Protein AF-A0A1C6AJT3-F1 (afdb_monomer_lite)

pLDDT: mean 95.09, std 2.0, range [89.38, 97.88]

Secondary structure (DSSP, 8-state):
-EEPTTTTTT-TT--EEE---S---EE-TTTTTT-TT--EEE-TT-----EE-TTTTTT--TT-EEE--GGGHHHHHHHHHHHT--GGGB-

Sequence (91 aa):
MTIGKNAFANCTKLKKVTVNGNKLKTIGKNAFSGDKKLKTINMKKVKFLKTVGKSAFKGISKKVTVKVPGAKKAAYKRLFKKGGIAANRIK

Radius of gyration: 11.41 Å; chains: 1; bounding box: 25×25×24 Å

Structure (mmCIF, N/CA/C/O backbone):
data_AF-A0A1C6AJT3-F1
#
_entry.id   AF-A0A1C6AJT3-F1
#
loop_
_atom_site.group_PDB
_atom_site.id
_atom_site.type_symbol
_atom_site.label_atom_id
_atom_site.label_alt_id
_atom_site.label_comp_id
_atom_site.label_asym_id
_atom_site.label_entity_id
_atom_site.label_seq_id
_atom_site.pdbx_PDB_ins_code
_atom_site.Cartn_x
_atom_site.Cartn_y
_atom_site.Cartn_z
_atom_site.occupancy
_atom_site.B_iso_or_equiv
_atom_site.auth_seq_id
_atom_site.auth_comp_id
_atom_site.auth_asym_id
_atom_site.auth_atom_id
_atom_site.pdbx_PDB_model_num
ATOM 1 N N . MET A 1 1 ? 6.805 -11.494 -8.380 1.00 89.38 1 MET A N 1
ATOM 2 C CA . MET A 1 1 ? 6.068 -11.779 -7.133 1.00 89.38 1 MET A CA 1
ATOM 3 C C . MET A 1 1 ? 4.729 -11.071 -7.181 1.00 89.38 1 MET A C 1
ATOM 5 O O . MET A 1 1 ? 4.678 -9.899 -7.556 1.00 89.38 1 MET A O 1
ATOM 9 N N . THR A 1 2 ? 3.677 -11.792 -6.816 1.00 94.62 2 THR A N 1
ATOM 10 C CA . THR A 1 2 ? 2.288 -11.339 -6.889 1.00 94.62 2 THR A CA 1
ATOM 11 C C . THR A 1 2 ? 1.594 -11.693 -5.583 1.00 94.62 2 THR A C 1
ATOM 13 O O . THR A 1 2 ? 1.767 -12.801 -5.090 1.00 94.62 2 THR A O 1
ATOM 16 N N . ILE A 1 3 ? 0.812 -10.765 -5.035 1.00 95.75 3 ILE A N 1
ATOM 17 C CA . ILE A 1 3 ? -0.202 -11.097 -4.031 1.00 95.75 3 ILE A CA 1
ATOM 18 C C . ILE A 1 3 ? -1.456 -11.478 -4.813 1.00 95.75 3 ILE A C 1
ATOM 20 O O . ILE A 1 3 ? -1.971 -10.658 -5.575 1.00 95.75 3 ILE A O 1
ATOM 24 N N . GLY A 1 4 ? -1.881 -12.733 -4.685 1.00 97.38 4 GLY A N 1
ATOM 25 C CA . GLY A 1 4 ? -2.940 -13.323 -5.502 1.00 97.38 4 GLY A CA 1
ATOM 26 C C . GLY A 1 4 ? -4.313 -12.669 -5.330 1.00 97.38 4 GLY A C 1
ATOM 27 O O . GLY A 1 4 ? -4.556 -11.866 -4.425 1.00 97.38 4 GLY A O 1
ATOM 28 N N . LYS A 1 5 ? -5.238 -13.034 -6.223 1.00 97.56 5 LYS A N 1
ATOM 29 C CA . LYS A 1 5 ? -6.662 -12.708 -6.076 1.00 97.56 5 LYS A CA 1
ATOM 30 C C . LYS A 1 5 ? -7.165 -13.283 -4.747 1.00 97.56 5 LYS A C 1
ATOM 32 O O . LYS A 1 5 ? -6.887 -14.438 -4.456 1.00 97.56 5 LYS A O 1
ATOM 37 N N . ASN A 1 6 ? -7.899 -12.484 -3.971 1.00 96.94 6 ASN A N 1
ATOM 38 C CA . ASN A 1 6 ? -8.453 -12.863 -2.661 1.00 96.94 6 ASN A CA 1
ATOM 39 C C . ASN A 1 6 ? -7.436 -13.375 -1.608 1.00 96.94 6 ASN A C 1
ATOM 41 O O . ASN A 1 6 ? -7.868 -13.937 -0.610 1.00 96.94 6 ASN A O 1
ATOM 45 N N . ALA A 1 7 ? -6.119 -13.197 -1.792 1.00 97.12 7 ALA A N 1
ATOM 46 C CA . ALA A 1 7 ? -5.097 -13.878 -0.981 1.00 97.12 7 ALA A CA 1
ATOM 47 C C . ALA A 1 7 ? -5.230 -13.680 0.543 1.00 97.12 7 ALA A C 1
ATOM 49 O O . ALA A 1 7 ? -4.927 -14.587 1.308 1.00 97.12 7 ALA A O 1
ATOM 50 N N . PHE A 1 8 ? -5.686 -12.503 0.970 1.00 96.69 8 PHE A N 1
ATOM 51 C CA . PHE A 1 8 ? -5.970 -12.150 2.360 1.00 96.69 8 PHE A CA 1
ATOM 52 C C . PHE A 1 8 ? -7.402 -11.626 2.510 1.00 96.69 8 PHE A C 1
ATOM 54 O O . PHE A 1 8 ? -7.666 -10.797 3.367 1.00 96.69 8 PHE A O 1
ATOM 61 N N . ALA A 1 9 ? -8.337 -12.039 1.651 1.00 96.44 9 ALA A N 1
ATOM 62 C CA . ALA A 1 9 ? -9.708 -11.556 1.754 1.00 96.44 9 ALA A CA 1
ATOM 63 C C . ALA A 1 9 ? -10.359 -12.016 3.071 1.00 96.44 9 ALA A C 1
ATOM 65 O O . ALA A 1 9 ? -10.260 -13.176 3.461 1.00 96.44 9 ALA A O 1
ATOM 66 N N . ASN A 1 10 ? -11.084 -11.104 3.719 1.00 96.94 10 ASN A N 1
ATOM 67 C CA . ASN A 1 10 ? -11.817 -11.302 4.968 1.00 96.94 10 ASN A CA 1
ATOM 68 C C . ASN A 1 10 ? -10.944 -11.715 6.161 1.00 96.94 10 ASN A C 1
ATOM 70 O O . ASN A 1 10 ? -11.450 -12.265 7.143 1.00 96.94 10 ASN A O 1
ATOM 74 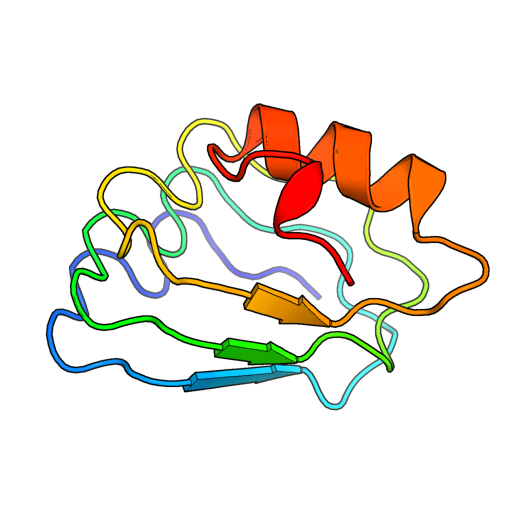N N . CYS A 1 11 ? -9.654 -11.377 6.151 1.00 96.62 11 CYS A N 1
ATOM 75 C CA . CYS A 1 11 ? -8.795 -11.504 7.319 1.00 96.62 11 CYS A CA 1
ATOM 76 C C . CYS A 1 11 ? -9.136 -10.401 8.341 1.00 96.62 11 CYS A C 1
ATOM 78 O O . CYS A 1 11 ? -8.373 -9.468 8.594 1.00 96.62 11 CYS A O 1
ATOM 80 N N . THR A 1 12 ? -10.299 -10.508 8.990 1.00 94.44 12 THR A N 1
ATOM 81 C CA . THR A 1 12 ? -10.867 -9.466 9.870 1.00 94.44 12 THR A CA 1
ATOM 82 C C . THR A 1 12 ? -9.998 -9.120 11.082 1.00 94.44 12 THR A C 1
ATOM 84 O O . THR A 1 12 ? -10.154 -8.042 11.660 1.00 94.44 12 THR A O 1
ATOM 87 N N . LYS A 1 13 ? -9.069 -10.004 11.465 1.00 96.06 13 LYS A N 1
ATOM 88 C CA . LYS A 1 13 ? -8.093 -9.795 12.546 1.00 96.06 13 LYS A CA 1
ATOM 89 C C . LYS A 1 13 ? -6.758 -9.201 12.068 1.00 96.06 13 LYS A C 1
ATOM 91 O O . LYS A 1 13 ? -5.973 -8.771 12.913 1.00 96.06 13 LYS A O 1
ATOM 96 N N . LEU A 1 14 ? -6.498 -9.124 10.759 1.00 95.94 14 LEU A N 1
ATOM 97 C CA . LEU A 1 14 ? -5.242 -8.617 10.199 1.00 95.94 14 LEU A CA 1
ATOM 98 C C . LEU A 1 14 ? -5.081 -7.121 10.496 1.00 95.94 14 LEU A C 1
ATOM 100 O O . LEU A 1 14 ? -5.905 -6.302 10.098 1.00 95.94 14 LEU A O 1
ATOM 104 N N . LYS A 1 15 ? -4.007 -6.753 11.205 1.00 96.38 15 LYS A N 1
ATOM 105 C CA . LYS A 1 15 ? -3.736 -5.360 11.617 1.00 96.38 15 LYS A CA 1
ATOM 106 C C . LYS A 1 15 ? -2.655 -4.679 10.780 1.00 96.38 15 LYS A C 1
ATOM 108 O O . LYS A 1 15 ? -2.718 -3.463 10.561 1.00 96.38 15 LYS A O 1
ATOM 113 N N . LYS A 1 16 ? -1.651 -5.438 10.338 1.00 96.75 16 LYS A N 1
ATOM 114 C CA . LYS A 1 16 ? -0.444 -4.923 9.687 1.00 96.75 16 LYS A CA 1
ATOM 115 C C . LYS A 1 16 ? 0.042 -5.891 8.616 1.00 96.75 16 LYS A C 1
ATOM 117 O O . LYS A 1 16 ? 0.109 -7.087 8.859 1.00 96.75 16 LYS A O 1
ATOM 122 N N . VAL A 1 17 ? 0.447 -5.341 7.477 1.00 96.19 17 VAL A N 1
ATOM 123 C CA . VAL A 1 17 ? 1.122 -6.060 6.391 1.00 96.19 17 VAL A CA 1
ATOM 124 C C . VAL A 1 17 ? 2.475 -5.404 6.160 1.00 96.19 17 VAL A C 1
ATOM 126 O O . VAL A 1 17 ? 2.560 -4.180 6.060 1.00 96.19 17 VAL A O 1
ATOM 129 N N . THR A 1 18 ? 3.535 -6.204 6.068 1.00 96.00 18 THR A N 1
ATOM 130 C CA . THR A 1 18 ? 4.881 -5.723 5.737 1.00 96.00 18 THR A CA 1
ATOM 131 C C . THR A 1 18 ? 5.413 -6.514 4.555 1.00 96.00 18 THR A C 1
ATOM 133 O O . THR A 1 18 ? 5.460 -7.738 4.605 1.00 96.00 18 THR A O 1
ATOM 136 N N . VAL A 1 19 ? 5.830 -5.819 3.499 1.00 94.50 19 VAL A N 1
ATOM 137 C CA . VAL A 1 19 ? 6.487 -6.429 2.341 1.00 94.50 19 VAL A CA 1
ATOM 138 C C . VAL A 1 19 ? 7.973 -6.103 2.406 1.00 94.50 19 VAL A C 1
ATOM 140 O O . VAL A 1 19 ? 8.381 -4.964 2.174 1.00 94.50 19 VAL A O 1
ATOM 143 N N . ASN A 1 20 ? 8.778 -7.113 2.735 1.00 90.44 20 ASN A N 1
ATOM 144 C CA . ASN A 1 20 ? 10.223 -6.962 2.928 1.00 90.44 20 ASN A CA 1
ATOM 145 C C . ASN A 1 20 ? 11.040 -7.050 1.626 1.00 90.44 20 ASN A C 1
ATOM 147 O O . ASN A 1 20 ? 12.231 -6.752 1.642 1.00 90.44 20 ASN A O 1
ATOM 151 N N . GLY A 1 21 ? 10.412 -7.402 0.501 1.00 89.94 21 GLY A N 1
ATOM 152 C CA . GLY A 1 21 ? 11.060 -7.516 -0.807 1.00 89.94 21 GLY A CA 1
ATOM 153 C C . GLY A 1 21 ? 10.786 -6.339 -1.745 1.00 89.94 21 GLY A C 1
ATOM 154 O O . GLY A 1 21 ? 9.801 -5.613 -1.602 1.00 89.94 21 GLY A O 1
ATOM 155 N N . ASN A 1 22 ? 11.634 -6.188 -2.764 1.00 93.25 22 ASN A N 1
ATOM 156 C CA . ASN A 1 22 ? 11.455 -5.184 -3.817 1.00 93.25 22 ASN A CA 1
ATOM 157 C C . ASN A 1 22 ? 10.702 -5.711 -5.054 1.00 93.25 22 ASN A C 1
ATOM 159 O O . ASN A 1 22 ? 10.165 -4.903 -5.812 1.00 93.25 22 ASN A O 1
ATOM 163 N N . LYS A 1 23 ? 10.615 -7.041 -5.229 1.00 93.38 23 LYS A N 1
ATOM 164 C CA . LYS A 1 23 ? 10.117 -7.735 -6.436 1.00 93.38 23 LYS A CA 1
ATOM 165 C C . LYS A 1 23 ? 8.586 -7.858 -6.545 1.00 93.38 23 LYS A C 1
ATOM 167 O O . LYS A 1 23 ? 8.102 -8.534 -7.462 1.00 93.38 23 LYS A O 1
ATOM 172 N N . LEU A 1 24 ? 7.812 -7.272 -5.625 1.00 95.50 24 LEU A N 1
ATOM 173 C CA . LEU A 1 24 ? 6.346 -7.274 -5.706 1.00 95.50 24 LEU A CA 1
ATOM 174 C C . LEU A 1 24 ? 5.904 -6.438 -6.915 1.00 95.50 24 LEU A C 1
ATOM 176 O O . LEU A 1 24 ? 6.136 -5.233 -6.948 1.00 95.50 24 LEU A O 1
ATOM 180 N N . LYS A 1 25 ? 5.272 -7.093 -7.894 1.00 96.31 25 LYS A N 1
ATOM 181 C CA . LYS A 1 25 ? 4.815 -6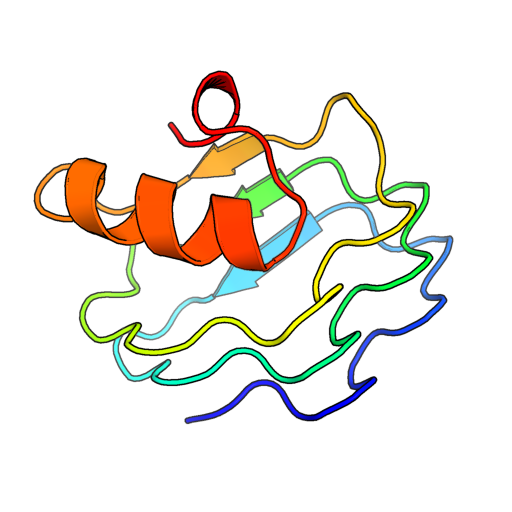.479 -9.151 1.00 96.31 25 LYS A CA 1
ATOM 182 C C . LYS A 1 25 ? 3.309 -6.237 -9.173 1.00 96.31 25 LYS A C 1
ATOM 184 O O . LYS A 1 25 ? 2.867 -5.228 -9.721 1.00 96.31 25 LYS A O 1
ATOM 189 N N . THR A 1 26 ? 2.540 -7.125 -8.544 1.00 96.81 26 THR A N 1
ATOM 190 C CA . THR A 1 26 ? 1.080 -7.143 -8.674 1.00 96.81 26 THR A CA 1
ATOM 191 C C . THR A 1 26 ? 0.399 -7.417 -7.337 1.00 96.81 26 THR A C 1
ATOM 193 O O . THR A 1 26 ? 0.805 -8.315 -6.599 1.00 96.81 26 THR A O 1
ATOM 196 N N . ILE A 1 27 ? -0.665 -6.665 -7.056 1.00 97.56 27 ILE A N 1
ATOM 197 C CA . ILE A 1 27 ? -1.658 -6.961 -6.018 1.00 97.56 27 ILE A CA 1
ATOM 198 C C . ILE A 1 27 ? -2.961 -7.319 -6.730 1.00 97.56 27 ILE A C 1
ATOM 200 O O . ILE A 1 27 ? -3.462 -6.527 -7.525 1.00 97.56 27 ILE A O 1
ATOM 204 N N . GLY A 1 28 ? -3.488 -8.514 -6.485 1.00 97.88 28 GLY A N 1
ATOM 205 C CA . GLY A 1 28 ? -4.657 -9.053 -7.171 1.00 97.88 28 GLY A CA 1
ATOM 206 C C . GLY A 1 28 ? -5.974 -8.364 -6.811 1.00 97.88 28 GLY A C 1
ATOM 207 O O . GLY A 1 28 ? -6.079 -7.602 -5.847 1.00 97.88 28 GLY A O 1
ATOM 208 N N . LYS A 1 29 ? -7.017 -8.661 -7.596 1.00 97.56 29 LYS A N 1
ATOM 209 C CA . LYS A 1 29 ? -8.401 -8.258 -7.298 1.00 97.56 29 LYS A CA 1
ATOM 210 C C . LYS A 1 29 ? -8.792 -8.772 -5.908 1.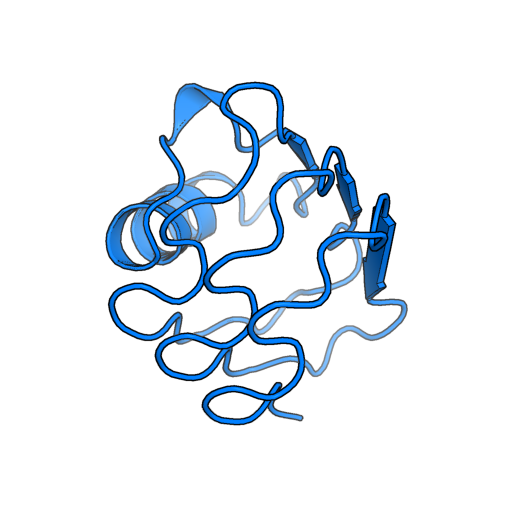00 97.56 29 LYS A C 1
ATOM 212 O O . LYS A 1 29 ? -8.516 -9.928 -5.591 1.00 97.56 29 LYS A O 1
ATOM 217 N N . ASN A 1 30 ? -9.432 -7.920 -5.106 1.00 97.44 30 ASN A N 1
ATOM 218 C CA . ASN A 1 30 ? -9.910 -8.242 -3.753 1.00 97.44 30 ASN A CA 1
ATOM 219 C C . ASN A 1 30 ? -8.845 -8.795 -2.777 1.00 97.44 30 ASN A C 1
ATOM 221 O O . ASN A 1 30 ? -9.210 -9.409 -1.780 1.00 97.44 30 ASN A O 1
ATOM 225 N N . ALA A 1 31 ? -7.546 -8.597 -3.036 1.00 97.75 31 ALA A N 1
ATOM 226 C CA . ALA A 1 31 ? -6.469 -9.228 -2.267 1.00 97.75 31 ALA A CA 1
ATOM 227 C C . ALA A 1 31 ? -6.556 -9.035 -0.740 1.00 97.75 31 ALA A C 1
ATOM 229 O O . ALA A 1 31 ? -6.206 -9.955 -0.023 1.00 97.75 31 ALA A O 1
ATOM 230 N N . PHE A 1 32 ? -7.032 -7.882 -0.269 1.00 97.56 32 PHE A N 1
ATOM 231 C CA . PHE A 1 32 ? -7.233 -7.501 1.139 1.00 97.56 32 PHE A CA 1
ATOM 232 C C . PHE A 1 32 ? -8.676 -7.018 1.375 1.00 97.56 32 PHE A C 1
ATOM 234 O O . PHE A 1 32 ? -8.948 -6.116 2.173 1.00 97.56 32 PHE A O 1
ATOM 241 N N . SER A 1 33 ? -9.622 -7.522 0.575 1.00 97.00 33 SER A N 1
ATOM 242 C CA . SER A 1 33 ? -11.020 -7.107 0.676 1.00 97.00 33 SER A CA 1
ATOM 243 C C . SER A 1 33 ? -11.617 -7.614 1.985 1.00 97.00 33 SER A C 1
ATOM 245 O O . SER A 1 33 ? -11.532 -8.799 2.264 1.00 97.00 33 SER A O 1
ATOM 247 N N . GLY A 1 34 ? -12.272 -6.750 2.757 1.00 96.38 34 GLY A N 1
ATOM 248 C CA . GLY A 1 34 ? -12.911 -7.124 4.023 1.00 96.38 34 GLY A CA 1
ATOM 249 C C . GLY A 1 34 ? -11.976 -7.137 5.237 1.00 96.38 34 GLY A C 1
ATOM 250 O O . GLY A 1 34 ? -12.411 -7.508 6.329 1.00 96.38 34 GLY A O 1
ATOM 251 N N . ASP A 1 35 ? -10.729 -6.674 5.101 1.00 96.62 35 ASP A N 1
ATOM 252 C CA . ASP A 1 35 ? -9.764 -6.610 6.209 1.00 96.62 35 ASP 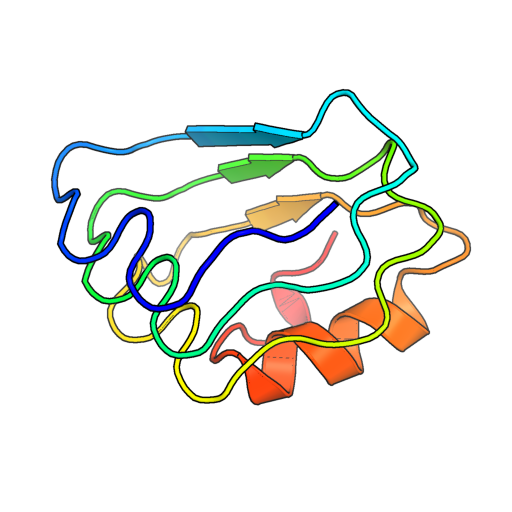A CA 1
ATOM 253 C C . ASP A 1 35 ? -10.029 -5.411 7.127 1.00 96.62 35 ASP A C 1
ATOM 255 O O . ASP A 1 35 ? -9.291 -4.420 7.178 1.00 96.62 35 ASP A O 1
ATOM 259 N N . LYS A 1 36 ? -11.131 -5.492 7.877 1.00 95.25 36 LYS A N 1
ATOM 260 C CA . LYS A 1 36 ? -11.691 -4.390 8.679 1.00 95.25 36 LYS A CA 1
ATOM 261 C C . LYS A 1 36 ? -10.694 -3.778 9.671 1.00 95.25 36 LYS A C 1
ATOM 263 O O . LYS A 1 36 ? -10.768 -2.581 9.951 1.00 95.25 36 LYS A O 1
ATOM 268 N N . LYS A 1 37 ? -9.754 -4.571 10.206 1.00 96.56 37 LYS A N 1
ATOM 269 C CA . LYS A 1 37 ? -8.761 -4.127 11.203 1.00 96.56 37 LYS A CA 1
ATOM 270 C C . LYS A 1 37 ? -7.410 -3.715 10.608 1.00 96.56 37 LYS A C 1
ATOM 272 O O . LYS A 1 37 ? -6.537 -3.304 11.375 1.00 96.56 37 LYS A O 1
ATOM 277 N N . LEU A 1 38 ? -7.235 -3.746 9.283 1.00 96.88 38 LEU A N 1
ATOM 278 C CA . LEU A 1 38 ? -5.962 -3.409 8.648 1.00 96.88 38 LEU A CA 1
ATOM 279 C C . LEU A 1 38 ? -5.673 -1.909 8.779 1.00 96.88 38 LEU A C 1
ATOM 281 O O . LEU A 1 38 ? -6.360 -1.067 8.202 1.00 96.88 38 LEU A O 1
ATOM 285 N N . LYS A 1 39 ? -4.637 -1.569 9.554 1.00 96.12 39 LYS A N 1
ATOM 286 C CA . LYS A 1 39 ? -4.237 -0.185 9.862 1.00 96.12 39 LYS A CA 1
ATOM 287 C C . LYS A 1 39 ? -2.941 0.230 9.177 1.00 96.12 39 LYS A C 1
ATOM 289 O O . LYS A 1 39 ? -2.738 1.414 8.929 1.00 96.12 39 LYS A O 1
ATOM 294 N N . THR A 1 40 ? -2.050 -0.710 8.875 1.00 96.94 40 THR A N 1
ATOM 295 C CA . THR A 1 40 ? -0.741 -0.379 8.297 1.00 96.94 40 THR A CA 1
ATOM 296 C C . THR A 1 40 ? -0.360 -1.335 7.182 1.00 96.94 40 THR A C 1
ATOM 298 O O . THR A 1 40 ? -0.359 -2.547 7.377 1.00 96.94 40 THR A O 1
ATOM 301 N N . ILE A 1 41 ? 0.047 -0.777 6.045 1.00 96.69 41 ILE A N 1
ATOM 302 C CA . ILE A 1 41 ? 0.683 -1.513 4.954 1.00 96.69 41 ILE A CA 1
ATOM 303 C C . ILE A 1 41 ? 2.062 -0.898 4.737 1.00 96.69 41 ILE A C 1
ATOM 305 O O . ILE A 1 41 ? 2.177 0.257 4.335 1.00 96.69 41 ILE A O 1
ATOM 309 N N . ASN A 1 42 ? 3.122 -1.638 5.042 1.00 96.44 42 ASN A N 1
ATOM 310 C CA . ASN A 1 42 ? 4.492 -1.179 4.870 1.00 96.44 42 ASN A CA 1
ATOM 311 C C . ASN A 1 42 ? 5.099 -1.781 3.600 1.00 96.44 42 ASN A C 1
ATOM 313 O O . ASN A 1 42 ? 5.364 -2.979 3.535 1.00 96.44 42 ASN A O 1
ATOM 317 N N . MET A 1 43 ? 5.322 -0.930 2.602 1.00 95.19 43 MET A N 1
ATOM 318 C CA . MET A 1 43 ? 5.864 -1.262 1.284 1.00 95.19 43 MET A CA 1
ATOM 319 C C . MET A 1 43 ? 7.042 -0.357 0.901 1.00 95.19 43 MET A C 1
ATOM 321 O O . MET A 1 43 ? 7.354 -0.216 -0.278 1.00 95.19 43 MET A O 1
ATOM 325 N N . LYS A 1 44 ? 7.746 0.234 1.878 1.00 94.62 44 LYS A N 1
ATOM 326 C CA . LYS A 1 44 ? 8.912 1.106 1.631 1.00 94.62 44 LYS A CA 1
ATOM 327 C C . LYS A 1 44 ? 10.005 0.464 0.765 1.00 94.62 44 LYS A C 1
ATOM 329 O O . LYS A 1 44 ? 10.717 1.178 0.070 1.00 94.62 44 LYS A O 1
ATOM 334 N N . LYS A 1 45 ? 10.138 -0.867 0.795 1.00 93.69 45 LYS A N 1
ATOM 335 C CA . LYS A 1 45 ? 11.128 -1.615 0.001 1.00 93.69 45 LYS A CA 1
ATOM 336 C C . LYS A 1 45 ? 10.639 -1.975 -1.411 1.00 93.69 45 LYS A C 1
ATOM 338 O O . LYS A 1 45 ? 11.449 -2.367 -2.246 1.00 93.69 45 LYS A O 1
ATOM 343 N N . VAL A 1 46 ? 9.346 -1.824 -1.709 1.00 94.44 46 VAL A N 1
ATOM 344 C CA . VAL A 1 46 ? 8.743 -2.243 -2.984 1.00 94.44 46 VAL A CA 1
ATOM 345 C C . VAL A 1 46 ? 9.031 -1.220 -4.078 1.00 94.44 46 VAL A C 1
ATOM 347 O O . VAL A 1 46 ? 8.465 -0.130 -4.065 1.00 94.44 46 VAL A O 1
ATOM 350 N N . LYS A 1 47 ? 9.851 -1.580 -5.072 1.00 92.81 47 LYS A N 1
ATOM 351 C CA . LYS A 1 47 ? 10.259 -0.668 -6.161 1.00 92.81 47 LYS A CA 1
ATOM 352 C C . LYS A 1 47 ? 9.555 -0.919 -7.499 1.00 92.81 47 LYS A C 1
ATOM 354 O O . LYS A 1 47 ? 9.538 -0.028 -8.345 1.00 92.81 47 LYS A O 1
ATOM 359 N N . PHE A 1 48 ? 8.978 -2.107 -7.684 1.00 94.19 48 PHE A N 1
ATOM 360 C CA . PHE A 1 48 ? 8.490 -2.577 -8.984 1.00 94.19 48 PHE A CA 1
ATOM 361 C C . PHE A 1 48 ? 6.980 -2.846 -9.026 1.00 94.19 48 PHE A C 1
ATOM 363 O O . PHE A 1 48 ? 6.535 -3.618 -9.875 1.00 94.19 48 PHE A O 1
ATOM 370 N N . LEU A 1 49 ? 6.185 -2.229 -8.141 1.00 95.56 49 LEU A N 1
ATOM 371 C CA . LEU A 1 49 ? 4.731 -2.396 -8.166 1.00 95.56 49 LEU A CA 1
ATOM 372 C C . LEU A 1 49 ? 4.164 -1.735 -9.428 1.00 95.56 49 LEU A C 1
ATOM 374 O O . LEU A 1 49 ? 4.293 -0.526 -9.614 1.00 95.56 49 LEU A O 1
ATOM 378 N N . LYS A 1 50 ? 3.533 -2.540 -10.283 1.00 95.38 50 LYS A N 1
ATOM 379 C CA . LYS A 1 50 ? 2.936 -2.112 -11.554 1.00 95.38 50 LYS A CA 1
ATOM 380 C C . LYS A 1 50 ? 1.415 -2.083 -11.488 1.00 95.38 50 LYS A C 1
ATOM 382 O O . LYS A 1 50 ? 0.803 -1.160 -12.014 1.00 95.38 50 LYS A O 1
ATOM 387 N N . THR A 1 51 ? 0.812 -3.061 -10.809 1.00 96.12 51 THR A N 1
ATOM 388 C CA . THR A 1 51 ? -0.638 -3.275 -10.876 1.00 96.12 51 THR A CA 1
ATOM 389 C C . THR A 1 51 ? -1.241 -3.501 -9.497 1.00 96.12 51 THR A C 1
ATOM 391 O O . THR A 1 51 ? -0.739 -4.292 -8.698 1.00 96.12 51 THR A O 1
ATOM 394 N N . VAL A 1 52 ? -2.363 -2.828 -9.240 1.00 96.94 52 VAL A N 1
ATOM 395 C CA . VAL A 1 52 ? -3.245 -3.071 -8.095 1.00 96.94 52 VAL A CA 1
ATOM 396 C C . VAL A 1 52 ? -4.640 -3.342 -8.644 1.00 96.94 52 VAL A C 1
ATOM 398 O O . VAL A 1 52 ? -5.202 -2.517 -9.363 1.00 96.94 52 VAL A O 1
ATOM 401 N N . GLY A 1 53 ? -5.169 -4.524 -8.344 1.00 96.62 53 GLY A N 1
ATOM 402 C CA . GLY A 1 53 ? -6.447 -4.998 -8.851 1.00 96.62 53 GLY A CA 1
ATOM 403 C C . GLY A 1 53 ? -7.632 -4.217 -8.290 1.00 96.62 53 GLY A C 1
ATOM 404 O O . GLY A 1 53 ? -7.574 -3.642 -7.200 1.00 96.62 53 GLY A O 1
ATOM 405 N N . LYS A 1 54 ? -8.744 -4.235 -9.033 1.00 96.12 54 LYS A N 1
ATOM 406 C CA . LYS A 1 54 ? -10.012 -3.625 -8.609 1.00 96.12 54 LYS A CA 1
ATOM 407 C C . LYS A 1 54 ? -10.406 -4.145 -7.225 1.00 96.12 54 LYS A C 1
ATOM 409 O O . LYS A 1 54 ? -10.303 -5.343 -6.958 1.00 96.12 54 LYS A O 1
ATOM 414 N N . SER A 1 55 ? -10.845 -3.241 -6.351 1.00 95.94 55 SER A N 1
ATOM 415 C CA . SER A 1 55 ? -11.335 -3.584 -5.007 1.00 95.94 55 SER A CA 1
ATOM 416 C C . SER A 1 55 ? -10.333 -4.350 -4.131 1.00 95.94 55 SER A C 1
ATOM 418 O O . SER A 1 55 ? -10.737 -4.934 -3.129 1.00 95.94 55 SER A O 1
ATOM 420 N N . ALA A 1 56 ? -9.031 -4.320 -4.454 1.00 97.38 56 ALA A N 1
ATOM 421 C CA . ALA A 1 56 ? -7.982 -4.971 -3.667 1.00 97.38 56 ALA A CA 1
ATOM 422 C C . ALA A 1 56 ? -8.032 -4.612 -2.177 1.00 97.38 56 ALA A C 1
ATOM 424 O O . ALA A 1 56 ? -7.660 -5.433 -1.357 1.00 97.38 56 ALA A O 1
ATOM 425 N N . PHE A 1 57 ? -8.525 -3.423 -1.834 1.00 96.81 57 PHE A N 1
ATOM 426 C CA . PHE A 1 57 ? -8.628 -2.897 -0.477 1.00 96.81 57 PHE A CA 1
ATOM 427 C C . PHE A 1 57 ? -10.064 -2.476 -0.126 1.00 96.81 57 PHE A C 1
ATOM 429 O O . PHE A 1 57 ? -10.280 -1.556 0.663 1.00 96.81 57 PHE A O 1
ATOM 436 N N . LYS A 1 58 ? -11.080 -3.097 -0.737 1.00 95.75 58 LYS A N 1
ATOM 437 C CA . LYS A 1 58 ? -12.482 -2.782 -0.427 1.00 95.75 58 LYS A CA 1
ATOM 438 C C . LYS A 1 58 ? -12.804 -3.187 1.016 1.00 95.75 58 LYS A C 1
ATOM 440 O O . LYS A 1 58 ? -12.469 -4.282 1.441 1.00 95.75 58 LYS A O 1
ATOM 445 N N . GLY A 1 59 ? -13.477 -2.321 1.772 1.00 94.44 59 GLY 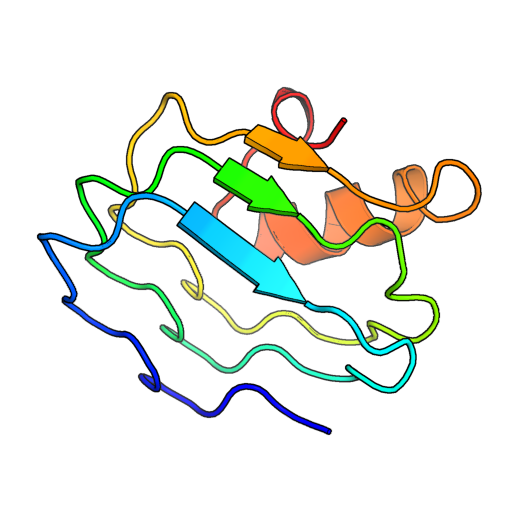A N 1
ATOM 446 C CA . GLY A 1 59 ? -13.931 -2.653 3.130 1.00 94.44 59 GLY A CA 1
ATOM 447 C C . GLY A 1 59 ? -12.834 -2.707 4.202 1.00 94.44 59 GLY A C 1
ATOM 448 O O . GLY A 1 59 ? -13.100 -3.187 5.302 1.00 94.44 59 GLY A O 1
ATOM 449 N N . ILE A 1 60 ? -11.623 -2.209 3.920 1.00 95.88 60 ILE A N 1
ATOM 450 C CA . ILE A 1 60 ? -10.590 -2.040 4.955 1.00 95.88 60 ILE A CA 1
ATOM 451 C C . ILE A 1 60 ? -10.871 -0.817 5.837 1.00 95.88 60 ILE A C 1
ATOM 453 O O . ILE A 1 60 ? -11.622 0.086 5.456 1.00 95.88 60 ILE A O 1
ATOM 457 N N . SER A 1 61 ? -10.219 -0.744 7.003 1.00 93.06 61 SER A N 1
ATOM 458 C CA . SER A 1 61 ? -10.329 0.407 7.914 1.00 93.06 61 SER A CA 1
ATOM 459 C C . SER A 1 61 ? -10.109 1.729 7.181 1.00 93.06 61 SER A C 1
ATOM 461 O O . SER A 1 61 ? -9.137 1.839 6.440 1.00 93.06 61 SER A O 1
ATOM 463 N N . LYS A 1 62 ? -10.913 2.772 7.450 1.00 89.56 62 LYS A N 1
ATOM 464 C CA . LYS A 1 62 ? -10.703 4.148 6.941 1.00 89.56 62 LYS A CA 1
ATOM 465 C C . LYS A 1 62 ? -9.438 4.831 7.497 1.00 89.56 62 LYS A C 1
ATOM 467 O O . LYS A 1 62 ? -8.999 5.831 6.941 1.00 89.56 62 LYS A O 1
ATOM 472 N N . LYS A 1 63 ? -8.806 4.254 8.531 1.00 91.88 63 LYS A N 1
ATOM 473 C CA . LYS A 1 63 ? -7.568 4.755 9.161 1.00 91.88 63 LYS A CA 1
ATOM 474 C C . LYS A 1 63 ? -6.281 4.075 8.656 1.00 91.88 63 LYS A C 1
ATOM 476 O O . LYS A 1 63 ? -5.197 4.432 9.105 1.00 91.88 63 LYS A O 1
ATOM 481 N N . VAL A 1 64 ? -6.368 3.113 7.721 1.00 95.94 64 VAL A N 1
ATOM 482 C CA . VAL A 1 64 ? -5.185 2.529 7.047 1.00 95.94 64 VAL A CA 1
ATOM 483 C C . VAL A 1 64 ? -4.232 3.604 6.536 1.00 95.94 64 VAL A C 1
ATOM 485 O O . VAL A 1 64 ? -4.674 4.581 5.927 1.00 95.94 64 VAL A O 1
ATOM 488 N N . THR A 1 65 ? -2.944 3.373 6.761 1.00 96.62 65 THR A N 1
ATOM 489 C CA . THR A 1 65 ? -1.825 4.117 6.186 1.00 96.62 65 THR A CA 1
ATOM 490 C C . THR A 1 65 ? -0.952 3.160 5.378 1.00 96.62 65 THR A C 1
ATOM 492 O O . THR A 1 65 ? -0.562 2.101 5.877 1.00 96.62 65 THR A O 1
ATOM 495 N N . VAL A 1 66 ? -0.613 3.541 4.147 1.00 96.94 66 VAL A N 1
ATOM 496 C CA . VAL A 1 66 ? 0.295 2.785 3.276 1.00 96.94 66 VAL A CA 1
ATOM 497 C C . VAL A 1 66 ? 1.615 3.531 3.190 1.00 96.94 66 VAL A C 1
ATOM 499 O O . VAL A 1 66 ? 1.642 4.655 2.705 1.00 96.94 66 VAL A O 1
ATOM 502 N N . LYS A 1 67 ? 2.702 2.924 3.661 1.00 96.44 67 LYS A N 1
ATOM 503 C CA . LYS A 1 67 ? 4.051 3.493 3.578 1.00 96.44 67 LYS A CA 1
ATOM 504 C C . LYS A 1 67 ? 4.723 2.990 2.308 1.00 96.44 67 LYS A C 1
ATOM 506 O O . LYS A 1 67 ? 4.889 1.780 2.159 1.00 96.44 67 LYS A O 1
ATOM 511 N N . VAL A 1 68 ? 5.113 3.890 1.416 1.00 95.62 68 VAL A N 1
ATOM 512 C CA . VAL A 1 68 ? 5.707 3.561 0.108 1.00 95.62 68 VAL A CA 1
ATOM 513 C C . VAL A 1 68 ? 7.095 4.198 -0.039 1.00 95.62 68 VAL A C 1
ATOM 515 O O . VAL A 1 68 ? 7.464 5.038 0.781 1.00 95.62 68 VAL A O 1
ATOM 518 N N . PRO A 1 69 ? 7.913 3.811 -1.036 1.00 94.19 69 PRO A N 1
ATOM 519 C CA . PRO A 1 69 ? 9.155 4.525 -1.303 1.00 94.19 69 PRO A CA 1
ATOM 520 C C . PRO A 1 69 ? 8.842 5.942 -1.799 1.00 94.19 69 PRO A C 1
ATOM 522 O O . PRO A 1 69 ? 8.032 6.103 -2.717 1.00 94.19 69 PRO A O 1
ATOM 525 N N . GLY A 1 70 ? 9.512 6.955 -1.240 1.00 91.81 70 GLY A N 1
ATOM 526 C CA . GLY A 1 70 ? 9.278 8.367 -1.574 1.00 91.81 70 GLY A CA 1
ATOM 527 C C . GLY A 1 70 ? 9.345 8.644 -3.080 1.00 91.81 70 GLY A C 1
ATOM 528 O O . GLY A 1 70 ? 8.405 9.202 -3.643 1.00 91.81 70 GLY A O 1
ATOM 529 N N . ALA A 1 71 ? 10.367 8.107 -3.754 1.00 91.69 71 ALA A N 1
ATOM 530 C CA . ALA A 1 71 ? 10.569 8.241 -5.201 1.00 91.69 71 ALA A CA 1
ATOM 531 C C . ALA A 1 71 ? 9.419 7.684 -6.070 1.00 91.69 71 ALA A C 1
ATOM 533 O O . ALA A 1 71 ? 9.277 8.058 -7.230 1.00 91.69 71 ALA A O 1
ATOM 534 N N . LYS A 1 72 ? 8.584 6.776 -5.542 1.00 92.75 72 LYS A N 1
ATOM 535 C CA . LYS A 1 72 ? 7.453 6.164 -6.268 1.00 92.75 72 LYS A CA 1
ATOM 536 C C . LYS A 1 72 ? 6.090 6.582 -5.715 1.00 92.75 72 LYS A C 1
ATOM 538 O O . LYS A 1 72 ? 5.062 6.086 -6.179 1.00 92.75 72 LYS A O 1
ATOM 543 N N . LYS A 1 73 ? 6.049 7.513 -4.757 1.00 93.44 73 LYS A N 1
ATOM 544 C CA . LYS A 1 73 ? 4.825 7.921 -4.053 1.00 93.44 73 LYS A CA 1
ATOM 545 C C . LYS A 1 73 ? 3.720 8.386 -5.001 1.00 93.44 73 LYS A C 1
ATOM 547 O O . LYS A 1 73 ? 2.583 7.941 -4.861 1.00 93.44 73 LYS A O 1
ATOM 552 N N . ALA A 1 74 ? 4.044 9.224 -5.988 1.00 92.50 74 ALA A N 1
ATOM 553 C CA . ALA A 1 74 ? 3.075 9.717 -6.971 1.00 92.50 74 ALA A CA 1
ATOM 554 C C . ALA A 1 74 ? 2.478 8.585 -7.828 1.00 92.50 74 ALA A C 1
ATOM 556 O O . ALA A 1 74 ? 1.257 8.474 -7.952 1.00 92.50 74 ALA A O 1
ATOM 557 N N . ALA A 1 75 ? 3.324 7.690 -8.348 1.00 93.50 75 ALA A N 1
ATOM 558 C CA . ALA A 1 75 ? 2.881 6.534 -9.126 1.00 93.50 75 ALA A CA 1
ATOM 559 C C . ALA A 1 75 ? 1.993 5.601 -8.286 1.00 93.50 75 ALA A C 1
ATOM 561 O O . ALA A 1 75 ? 0.902 5.214 -8.708 1.00 93.50 75 ALA A O 1
ATOM 562 N N . TYR A 1 76 ? 2.415 5.290 -7.059 1.00 94.75 76 TYR A N 1
ATOM 563 C CA . TYR A 1 76 ? 1.691 4.360 -6.197 1.00 94.75 76 TYR A CA 1
ATOM 564 C C . TYR A 1 76 ? 0.361 4.944 -5.719 1.00 94.75 76 TYR A C 1
ATOM 566 O O . TYR A 1 76 ? -0.621 4.210 -5.675 1.00 94.75 76 TYR A O 1
ATOM 574 N N . LYS A 1 77 ? 0.256 6.258 -5.476 1.00 95.38 77 LYS A N 1
ATOM 575 C CA . LYS A 1 77 ? -1.036 6.918 -5.204 1.00 95.38 77 LYS A CA 1
ATOM 576 C C . LYS A 1 77 ? -2.092 6.581 -6.261 1.00 95.38 77 LYS A C 1
ATOM 578 O O . LYS A 1 77 ? -3.220 6.248 -5.902 1.00 95.38 77 LYS A O 1
ATOM 583 N N . ARG A 1 78 ? -1.728 6.605 -7.551 1.00 94.69 78 ARG A N 1
ATOM 584 C CA . ARG A 1 78 ? -2.649 6.271 -8.655 1.00 94.69 78 ARG A CA 1
ATOM 585 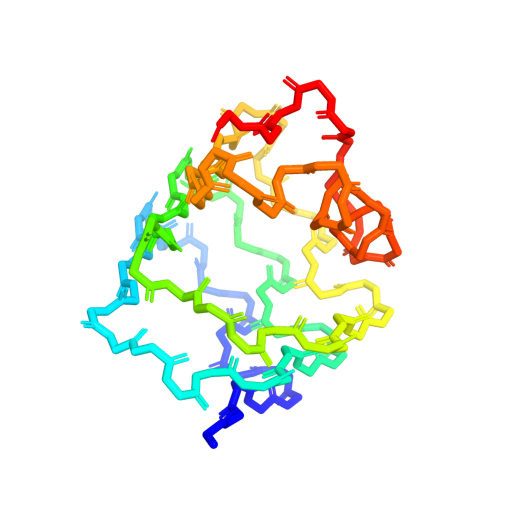C C . ARG A 1 78 ? -3.051 4.794 -8.624 1.00 94.69 78 ARG A C 1
ATOM 587 O O . ARG A 1 78 ? -4.230 4.482 -8.775 1.00 94.69 78 ARG A O 1
ATOM 594 N N . LEU A 1 79 ? -2.098 3.894 -8.377 1.00 95.31 79 LEU A N 1
ATOM 595 C CA . LEU A 1 79 ? -2.351 2.450 -8.294 1.00 95.31 79 LEU A CA 1
ATOM 596 C C . LEU A 1 79 ? -3.256 2.091 -7.108 1.00 95.31 79 LEU A C 1
ATOM 598 O O . LEU A 1 79 ? -4.264 1.408 -7.270 1.00 95.31 79 LEU A O 1
ATOM 602 N N . PHE A 1 80 ? -2.944 2.598 -5.918 1.00 95.06 80 PHE A N 1
ATOM 603 C CA . PHE A 1 80 ? -3.716 2.330 -4.707 1.00 95.06 80 PHE A CA 1
ATOM 604 C C . PHE A 1 80 ? -5.119 2.949 -4.745 1.00 95.06 80 PHE A C 1
ATOM 606 O O . PHE A 1 80 ? -6.051 2.335 -4.222 1.00 95.06 80 PHE A O 1
ATOM 613 N N . LYS A 1 81 ? -5.309 4.079 -5.447 1.00 94.75 81 LYS A N 1
ATOM 614 C CA . LYS A 1 81 ? -6.643 4.643 -5.717 1.00 94.75 81 LYS A CA 1
ATOM 615 C C . LYS A 1 81 ? -7.523 3.658 -6.492 1.00 94.75 81 LYS A C 1
ATOM 617 O O . LYS A 1 81 ? -8.663 3.443 -6.093 1.00 94.75 81 LYS A O 1
ATOM 622 N N . LYS A 1 82 ? -6.985 2.980 -7.519 1.00 92.50 82 LYS A N 1
ATOM 623 C CA . LYS A 1 82 ? -7.702 1.910 -8.253 1.00 92.50 82 LYS A CA 1
ATOM 624 C C . LYS A 1 82 ? -8.054 0.714 -7.357 1.00 92.50 82 LYS A C 1
ATOM 626 O O . LYS A 1 82 ? -9.083 0.069 -7.551 1.00 92.50 82 LYS A O 1
ATOM 631 N N . GLY A 1 83 ? -7.214 0.441 -6.361 1.00 92.00 83 GLY A N 1
ATOM 632 C CA . GLY A 1 83 ? -7.428 -0.613 -5.371 1.00 92.00 83 GLY A CA 1
ATOM 633 C C . GLY A 1 83 ? -8.442 -0.286 -4.271 1.00 92.00 83 GLY A C 1
ATOM 634 O O . GLY A 1 83 ? -8.868 -1.206 -3.579 1.00 92.00 83 GLY A O 1
ATOM 635 N N . GLY A 1 84 ? -8.844 0.979 -4.106 1.00 92.94 84 GLY A N 1
ATOM 636 C CA . GLY A 1 84 ? -9.787 1.418 -3.067 1.00 92.94 84 GLY A CA 1
ATOM 637 C C . GLY A 1 84 ? -9.160 2.157 -1.877 1.00 92.94 84 GLY A C 1
ATOM 638 O O . GLY A 1 84 ? -9.835 2.363 -0.872 1.00 92.94 84 GLY A O 1
ATOM 639 N N . ILE A 1 85 ? -7.893 2.580 -1.966 1.00 94.81 85 ILE A N 1
ATOM 640 C CA . ILE A 1 85 ? -7.242 3.417 -0.945 1.00 94.81 85 ILE A CA 1
ATOM 641 C C . ILE A 1 85 ? -7.092 4.850 -1.460 1.00 94.81 85 ILE A C 1
ATOM 643 O O . ILE A 1 85 ? -6.487 5.091 -2.502 1.00 94.81 85 ILE A O 1
ATOM 647 N N . ALA A 1 86 ? -7.596 5.819 -0.698 1.00 93.12 86 ALA A N 1
ATOM 648 C CA . ALA A 1 86 ? -7.462 7.235 -1.026 1.00 93.12 86 ALA A CA 1
ATOM 649 C C . ALA A 1 86 ? -5.994 7.712 -0.987 1.00 93.12 86 ALA A C 1
ATOM 651 O O . ALA A 1 86 ? -5.203 7.300 -0.137 1.00 93.12 86 ALA A O 1
ATOM 652 N N . ALA A 1 87 ? -5.628 8.613 -1.903 1.00 91.75 87 ALA A N 1
ATOM 653 C CA . ALA A 1 87 ? -4.243 9.045 -2.110 1.00 91.75 87 ALA A CA 1
ATOM 654 C C . ALA A 1 87 ? -3.617 9.763 -0.897 1.00 91.75 87 ALA A C 1
ATOM 656 O O . ALA A 1 87 ? -2.404 9.684 -0.704 1.00 91.75 87 ALA A O 1
ATOM 657 N N . ASN A 1 88 ? -4.427 10.418 -0.058 1.00 92.31 88 ASN A N 1
ATOM 658 C CA . ASN A 1 88 ? -4.001 11.060 1.195 1.00 92.31 88 ASN A CA 1
ATOM 659 C C . ASN A 1 88 ? -3.534 10.057 2.269 1.00 92.31 88 ASN A C 1
ATOM 661 O O . ASN A 1 88 ? -2.902 10.436 3.249 1.00 92.31 88 ASN A O 1
ATOM 665 N N . ARG A 1 89 ? -3.802 8.763 2.074 1.00 94.12 89 ARG A N 1
ATOM 666 C CA . ARG A 1 89 ? -3.431 7.679 2.998 1.00 94.12 89 ARG A CA 1
ATOM 667 C C . ARG A 1 89 ? -2.132 6.983 2.598 1.00 94.12 89 ARG A C 1
ATOM 669 O O . ARG A 1 89 ? -1.672 6.082 3.300 1.00 94.12 89 ARG A O 1
ATOM 676 N N . ILE A 1 90 ? -1.552 7.397 1.471 1.00 95.06 90 ILE A N 1
ATOM 677 C CA . ILE A 1 90 ? -0.281 6.907 0.944 1.00 95.06 90 ILE A CA 1
ATOM 678 C C . ILE A 1 90 ? 0.823 7.869 1.394 1.00 95.06 90 ILE A C 1
ATOM 680 O O . ILE A 1 90 ? 0.894 9.011 0.926 1.00 95.06 90 ILE A O 1
ATOM 684 N N . LYS A 1 91 ? 1.659 7.407 2.323 1.00 92.88 91 LYS A N 1
ATOM 685 C CA . LYS A 1 91 ? 2.737 8.169 2.954 1.00 92.88 91 LYS A CA 1
ATOM 686 C C . LYS A 1 91 ? 4.096 7.793 2.388 1.00 92.88 91 LYS A C 1
ATOM 688 O O . LYS A 1 91 ? 4.393 6.581 2.283 1.00 92.88 91 LYS A O 1
#

Foldseek 3Di:
DELEACNQAQVCVAAEAADPAQPYAYYEHLSHANNQNHAEYEAQRHNHHHAYYALVPHNYHLNHAYEYNPVCLVVVQVRVVNNPHHSVRYD